Protein AF-A0A2S9FD86-F1 (afdb_monomer_lite)

Foldseek 3Di:
DVVVVVVVVVVVVVVVVVPDDPCNVPDDPQCQQAPPVRHGD

Secondary structure (DSSP, 8-state):
--HHHHHHHHHHHHHHHTT--HHHHS--SGGGTB-TTS-B-

pLDDT: mean 86.08, std 9.07, range [62.78, 97.38]

Radius of gyration: 16.05 Å; chains: 1; bounding box: 29×22×43 Å

Structure (mmCIF, N/CA/C/O backbone):
data_AF-A0A2S9FD86-F1
#
_entry.id   AF-A0A2S9FD86-F1
#
loop_
_atom_site.group_PDB
_atom_site.id
_atom_site.type_symbol
_atom_site.label_atom_id
_atom_site.label_alt_id
_atom_site.label_comp_id
_atom_site.label_asym_id
_atom_site.label_entity_id
_atom_site.label_seq_id
_atom_site.pdbx_PDB_ins_code
_atom_site.Cartn_x
_atom_site.Cartn_y
_atom_site.Cartn_z
_atom_site.occupancy
_atom_site.B_iso_or_equiv
_atom_site.auth_seq_id
_atom_site.auth_comp_id
_atom_site.auth_asym_id
_atom_site.auth_atom_id
_atom_site.pdbx_PDB_model_num
ATOM 1 N N . ARG A 1 1 ? -12.013 -6.840 23.380 1.00 62.78 1 ARG A N 1
ATOM 2 C CA . ARG A 1 1 ? -10.599 -7.310 23.355 1.00 62.78 1 ARG A CA 1
ATOM 3 C C . ARG A 1 1 ? -10.115 -7.650 21.939 1.00 62.78 1 ARG A C 1
ATOM 5 O O . ARG A 1 1 ? -8.960 -7.378 21.667 1.00 62.78 1 ARG A O 1
ATOM 12 N N . GLN A 1 2 ? -10.959 -8.186 21.045 1.00 70.56 2 GLN A N 1
ATOM 13 C CA . GLN A 1 2 ? -10.628 -8.359 19.618 1.00 70.56 2 GLN A CA 1
ATOM 14 C C . GLN A 1 2 ? -10.908 -7.095 18.782 1.00 70.56 2 GLN A C 1
ATOM 16 O O . GLN A 1 2 ? -10.093 -6.737 17.942 1.00 70.56 2 GLN A O 1
ATOM 21 N N . GLU A 1 3 ? -12.006 -6.389 19.065 1.00 75.81 3 GLU A N 1
ATOM 22 C CA . GLU A 1 3 ? -12.363 -5.120 18.401 1.00 75.81 3 GLU A CA 1
ATOM 23 C C . GLU A 1 3 ? -11.265 -4.050 18.561 1.00 75.81 3 GLU A C 1
ATOM 25 O O . GLU A 1 3 ? -10.803 -3.508 17.567 1.00 75.81 3 GLU A O 1
ATOM 30 N N . ASP A 1 4 ? -10.715 -3.866 19.771 1.00 92.06 4 ASP A N 1
ATOM 31 C CA . ASP A 1 4 ? -9.570 -2.960 20.018 1.00 92.06 4 ASP A CA 1
ATOM 32 C C . ASP A 1 4 ? -8.317 -3.326 19.194 1.00 92.06 4 ASP A C 1
ATOM 34 O O . ASP A 1 4 ? -7.600 -2.450 18.709 1.00 92.06 4 ASP A O 1
ATOM 38 N N . LEU A 1 5 ? -8.050 -4.620 18.976 1.00 95.38 5 LEU A N 1
ATOM 39 C CA . LEU A 1 5 ? -6.937 -5.043 18.124 1.00 95.38 5 LEU A CA 1
ATOM 40 C C . LEU A 1 5 ? -7.212 -4.711 16.652 1.00 95.38 5 LEU A C 1
ATOM 42 O O . LEU A 1 5 ? -6.325 -4.200 15.970 1.00 95.38 5 LEU A O 1
ATOM 46 N N . ALA A 1 6 ? -8.427 -4.980 16.172 1.00 96.12 6 ALA A N 1
ATOM 47 C CA . ALA A 1 6 ? -8.826 -4.665 14.804 1.00 96.12 6 ALA A CA 1
ATOM 48 C C . ALA A 1 6 ? -8.718 -3.157 14.529 1.00 96.12 6 ALA A C 1
ATOM 50 O O . ALA A 1 6 ? -8.111 -2.763 13.534 1.00 96.12 6 ALA A O 1
ATOM 51 N N . ASP A 1 7 ? -9.197 -2.320 15.450 1.00 97.12 7 ASP A N 1
ATOM 52 C CA . ASP A 1 7 ? -9.130 -0.861 15.332 1.00 97.12 7 ASP A CA 1
ATOM 53 C C . ASP A 1 7 ? -7.688 -0.349 15.299 1.00 97.12 7 ASP A C 1
ATOM 55 O O . ASP A 1 7 ? -7.335 0.509 14.483 1.00 97.12 7 ASP A O 1
ATOM 59 N N . ARG A 1 8 ? -6.814 -0.915 16.139 1.00 96.81 8 ARG A N 1
ATOM 60 C CA . ARG A 1 8 ? -5.380 -0.591 16.143 1.00 96.81 8 ARG A CA 1
ATOM 61 C C . ARG A 1 8 ? -4.702 -0.971 14.833 1.00 96.81 8 ARG A C 1
ATOM 63 O O . ARG A 1 8 ? -3.936 -0.170 14.294 1.00 96.81 8 ARG A O 1
ATOM 70 N N . LEU A 1 9 ? -4.986 -2.161 14.307 1.00 97.38 9 LEU A N 1
ATOM 71 C CA . LEU A 1 9 ? -4.447 -2.609 13.022 1.00 97.38 9 LEU A CA 1
ATOM 72 C C . LEU A 1 9 ? -4.939 -1.714 11.880 1.00 97.38 9 LEU A C 1
ATOM 74 O O . LEU A 1 9 ? -4.141 -1.300 11.038 1.00 97.38 9 LEU A O 1
ATOM 78 N N . LEU A 1 10 ? -6.216 -1.329 11.894 1.00 97.00 10 LEU A N 1
ATOM 79 C CA . LEU A 1 10 ? -6.784 -0.427 10.896 1.00 97.00 10 LEU A CA 1
ATOM 80 C C . LEU A 1 10 ? -6.135 0.963 10.955 1.00 97.00 10 LEU A C 1
ATOM 82 O O . LEU A 1 10 ? -5.795 1.548 9.924 1.00 97.00 10 LEU A O 1
ATOM 86 N N . ALA A 1 11 ? -5.923 1.491 12.163 1.00 97.19 11 ALA A N 1
ATOM 87 C CA . ALA A 1 11 ? -5.256 2.770 12.372 1.00 97.19 11 ALA A CA 1
ATOM 88 C C . ALA A 1 11 ? -3.799 2.751 11.880 1.00 97.19 11 ALA A C 1
ATOM 90 O O . ALA A 1 11 ? -3.343 3.729 11.281 1.00 97.19 11 ALA A O 1
ATOM 91 N N . LEU A 1 12 ? -3.076 1.646 12.089 1.00 96.75 12 LEU A N 1
ATOM 92 C CA . LEU A 1 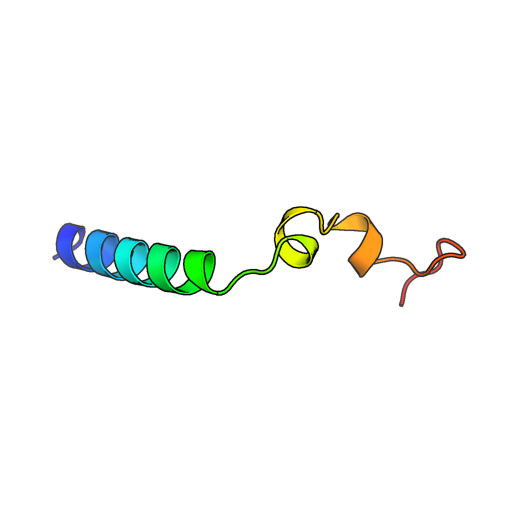12 ? -1.733 1.457 11.536 1.00 96.75 12 LEU A CA 1
ATOM 93 C C . LEU A 1 12 ? -1.769 1.394 10.007 1.00 96.75 12 LEU A C 1
ATOM 95 O O . LEU A 1 12 ? -1.021 2.124 9.362 1.00 96.75 12 LEU A O 1
ATOM 99 N N . GLY A 1 13 ? -2.687 0.614 9.429 1.00 95.25 13 GLY A N 1
ATOM 100 C CA . GLY A 1 13 ? -2.866 0.516 7.979 1.00 95.25 13 GLY A CA 1
ATOM 101 C C . GLY A 1 13 ? -3.107 1.877 7.322 1.00 95.25 13 GLY A C 1
ATOM 102 O O . GLY A 1 13 ? -2.444 2.218 6.346 1.00 95.25 13 GLY A O 1
ATOM 103 N N . ARG A 1 14 ? -3.971 2.714 7.913 1.00 95.94 14 ARG A N 1
ATOM 104 C CA . ARG A 1 14 ? -4.222 4.090 7.441 1.00 95.94 14 ARG A CA 1
ATOM 105 C C . ARG A 1 14 ? -2.964 4.960 7.478 1.00 95.94 14 ARG A C 1
ATOM 107 O O . ARG A 1 14 ? -2.673 5.652 6.506 1.00 95.94 14 ARG A O 1
ATOM 114 N N . LYS A 1 15 ? -2.201 4.922 8.578 1.00 96.38 15 LYS A N 1
ATOM 115 C CA . LYS A 1 15 ? -0.943 5.683 8.709 1.00 96.38 15 LYS A CA 1
ATOM 116 C C . LYS A 1 15 ? 0.100 5.246 7.683 1.00 96.38 15 LYS A C 1
ATOM 118 O O . LYS A 1 15 ? 0.799 6.097 7.140 1.00 96.38 15 LYS A O 1
ATOM 123 N N . THR A 1 16 ? 0.200 3.946 7.424 1.00 94.62 16 THR A N 1
ATOM 124 C CA . THR A 1 16 ? 1.109 3.392 6.416 1.00 94.62 16 THR A CA 1
ATOM 125 C C . THR A 1 16 ? 0.685 3.810 5.012 1.00 94.62 16 THR A C 1
ATOM 127 O O . THR A 1 16 ? 1.510 4.330 4.268 1.00 94.62 16 THR A O 1
ATOM 130 N N . ALA A 1 17 ? -0.603 3.689 4.677 1.00 91.88 17 ALA A N 1
ATOM 131 C CA . ALA A 1 17 ? -1.131 4.055 3.363 1.00 91.88 17 ALA A CA 1
ATOM 132 C C . ALA A 1 17 ? -0.895 5.534 3.008 1.00 91.88 17 ALA A C 1
ATOM 134 O O . ALA A 1 17 ? -0.583 5.846 1.863 1.00 91.88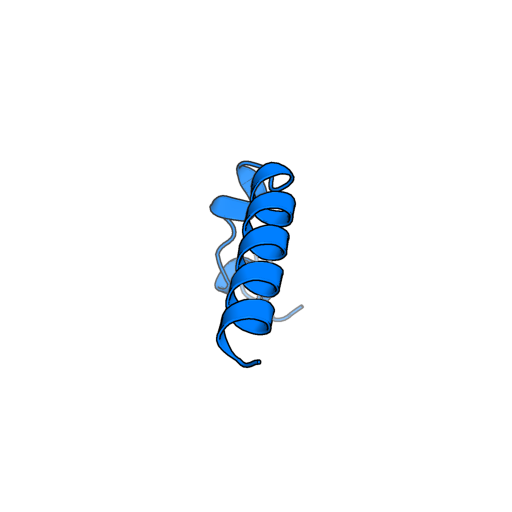 17 ALA A O 1
ATOM 135 N N . LEU A 1 18 ? -0.975 6.442 3.989 1.00 93.12 18 LEU A N 1
ATOM 136 C CA . LEU A 1 18 ? -0.674 7.869 3.795 1.00 93.12 18 LEU A CA 1
ATOM 137 C C . LEU A 1 18 ? 0.786 8.149 3.405 1.00 93.12 18 LEU A C 1
ATOM 139 O O . LEU A 1 18 ? 1.072 9.211 2.862 1.00 93.12 18 LEU A O 1
ATOM 143 N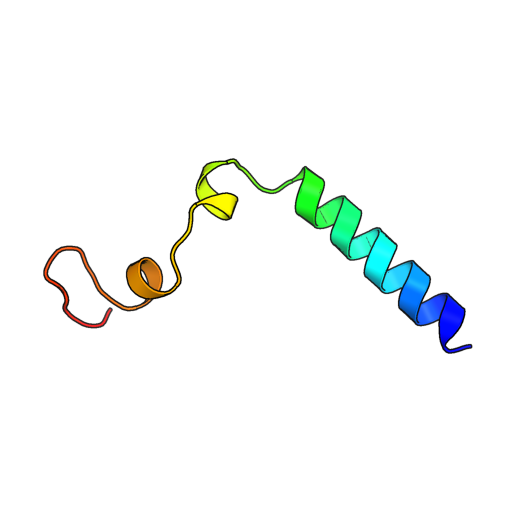 N . ARG A 1 19 ? 1.709 7.228 3.701 1.00 92.50 19 ARG A N 1
ATOM 144 C CA . ARG A 1 19 ? 3.139 7.352 3.381 1.00 92.50 19 ARG A CA 1
ATOM 145 C C . ARG A 1 19 ? 3.519 6.654 2.074 1.00 92.50 19 ARG A C 1
ATOM 147 O O . ARG A 1 19 ? 4.653 6.806 1.632 1.00 92.50 19 ARG A O 1
ATOM 154 N N . MET A 1 20 ? 2.611 5.879 1.478 1.00 91.69 20 MET A N 1
ATOM 155 C CA . MET A 1 20 ? 2.866 5.190 0.214 1.00 91.69 20 MET A CA 1
ATOM 156 C C . MET A 1 20 ? 2.863 6.191 -0.941 1.00 91.69 20 MET A C 1
ATOM 158 O O . MET A 1 20 ? 1.952 7.014 -1.063 1.00 91.69 20 MET A O 1
ATOM 162 N N . THR A 1 21 ? 3.872 6.104 -1.804 1.00 89.31 21 THR A N 1
ATOM 163 C CA . THR A 1 21 ? 3.956 6.924 -3.016 1.00 89.31 21 THR A CA 1
ATOM 164 C C . THR A 1 21 ? 3.069 6.330 -4.114 1.00 89.31 21 THR A C 1
ATOM 166 O O . THR A 1 21 ? 2.620 5.187 -4.006 1.00 89.31 21 THR A O 1
ATOM 169 N N . SER A 1 22 ? 2.801 7.085 -5.185 1.00 86.50 22 SER A N 1
ATOM 170 C CA . SER A 1 22 ? 2.060 6.555 -6.343 1.00 86.50 22 SER A CA 1
ATOM 171 C C . SER A 1 22 ? 2.751 5.333 -6.951 1.00 86.50 22 SER A C 1
ATOM 173 O O . SER A 1 22 ? 2.084 4.346 -7.232 1.00 86.50 22 SER A O 1
ATOM 175 N N . ALA A 1 23 ? 4.087 5.339 -7.009 1.00 83.56 23 ALA A N 1
ATOM 176 C CA . ALA A 1 23 ? 4.876 4.201 -7.479 1.00 83.56 23 ALA A CA 1
ATOM 177 C C . ALA A 1 23 ? 4.619 2.920 -6.663 1.00 83.56 23 ALA A C 1
ATOM 179 O O . ALA A 1 23 ? 4.539 1.836 -7.224 1.00 83.56 23 ALA A O 1
ATOM 180 N N . THR A 1 24 ? 4.417 3.022 -5.343 1.00 85.06 24 THR A N 1
ATOM 181 C CA . THR A 1 24 ? 4.096 1.847 -4.512 1.00 85.06 24 THR A CA 1
ATOM 182 C C . THR A 1 24 ? 2.693 1.289 -4.786 1.00 85.06 24 THR A C 1
ATOM 184 O O . THR A 1 24 ? 2.432 0.132 -4.482 1.00 85.06 24 THR A O 1
ATOM 187 N N . LYS A 1 25 ? 1.770 2.093 -5.329 1.00 80.06 25 LYS A N 1
ATOM 188 C CA . LYS A 1 25 ? 0.398 1.657 -5.651 1.00 80.06 25 LYS A CA 1
ATOM 189 C C . LYS A 1 25 ? 0.299 0.959 -7.004 1.00 80.06 25 LYS A C 1
ATOM 191 O O . LYS A 1 25 ? -0.629 0.188 -7.211 1.00 80.06 25 LYS A O 1
ATOM 196 N N . GLU A 1 26 ? 1.230 1.260 -7.899 1.00 84.12 26 GLU A N 1
ATOM 197 C CA . GLU A 1 26 ? 1.314 0.710 -9.256 1.00 84.12 26 GLU A CA 1
ATOM 198 C C . GLU A 1 26 ? 2.249 -0.501 -9.334 1.00 84.12 26 GLU A C 1
ATOM 200 O O . GLU A 1 26 ? 2.419 -1.080 -10.401 1.00 84.12 26 GLU A O 1
ATOM 205 N N . LEU A 1 27 ? 2.856 -0.881 -8.205 1.00 82.56 27 LEU A N 1
ATOM 206 C CA . LEU A 1 27 ? 3.805 -1.978 -8.136 1.00 82.56 27 LEU A CA 1
ATOM 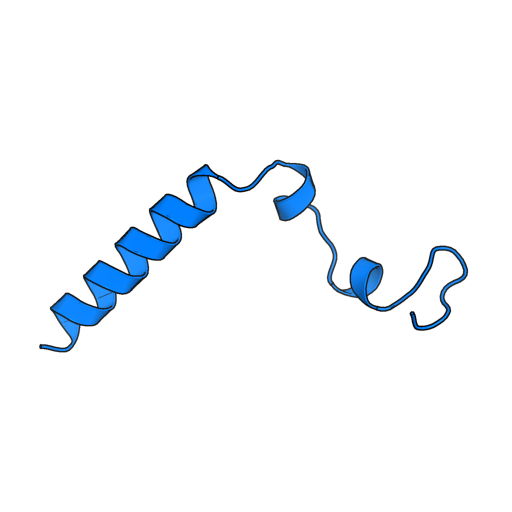207 C C . LEU A 1 27 ? 3.096 -3.301 -8.447 1.00 82.56 27 LEU A C 1
ATOM 209 O O . LEU A 1 27 ? 2.280 -3.781 -7.654 1.00 82.56 27 LEU A O 1
ATOM 213 N N . ASP A 1 28 ? 3.414 -3.885 -9.597 1.00 81.06 28 ASP A N 1
ATOM 214 C CA . ASP A 1 28 ? 3.001 -5.241 -9.928 1.00 81.06 28 ASP A CA 1
ATOM 215 C C . ASP A 1 28 ? 3.887 -6.224 -9.158 1.00 81.06 28 ASP A C 1
ATOM 217 O O . ASP A 1 28 ? 5.106 -6.082 -9.075 1.00 81.06 28 ASP A O 1
ATOM 221 N N . HIS A 1 29 ? 3.284 -7.260 -8.589 1.00 75.25 29 HIS A N 1
ATOM 222 C CA . HIS A 1 29 ? 4.050 -8.321 -7.953 1.00 75.25 29 HIS A CA 1
ATOM 223 C C . HIS A 1 29 ? 4.995 -8.999 -8.955 1.00 75.25 29 HIS A C 1
ATOM 225 O O . HIS A 1 29 ? 6.091 -9.412 -8.582 1.00 75.25 29 HIS A O 1
ATOM 231 N N . ALA A 1 30 ? 4.602 -9.102 -10.229 1.00 73.56 30 ALA A N 1
ATOM 232 C CA . ALA A 1 30 ? 5.458 -9.679 -11.261 1.00 73.56 30 ALA A CA 1
ATOM 233 C C . ALA A 1 30 ? 6.754 -8.874 -11.464 1.00 73.56 30 ALA A C 1
ATOM 235 O O . ALA A 1 30 ? 7.813 -9.479 -11.619 1.00 73.56 30 ALA A O 1
ATOM 236 N N . SER A 1 31 ? 6.707 -7.539 -11.356 1.00 77.38 31 SER A N 1
ATOM 237 C CA . SER A 1 31 ? 7.888 -6.675 -11.514 1.00 77.38 31 SER A CA 1
ATOM 238 C C . SER A 1 31 ? 8.867 -6.738 -10.336 1.00 77.38 31 SER A C 1
ATOM 240 O O . SER A 1 31 ? 9.912 -6.102 -10.368 1.00 77.38 31 SER A O 1
ATOM 242 N N . MET A 1 32 ? 8.518 -7.449 -9.261 1.00 78.62 32 MET A N 1
ATOM 243 C CA . MET A 1 32 ? 9.399 -7.708 -8.113 1.00 78.62 32 MET A CA 1
ATOM 244 C C . MET A 1 32 ? 10.103 -9.062 -8.202 1.00 78.62 32 MET A C 1
ATOM 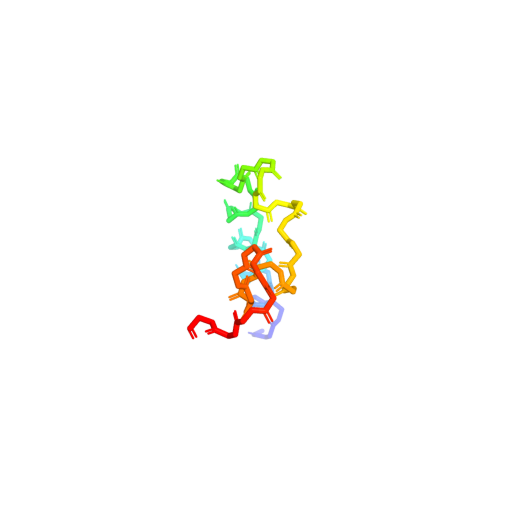246 O O . MET A 1 32 ? 11.022 -9.323 -7.429 1.00 78.62 32 MET A O 1
ATOM 250 N N . LEU A 1 33 ? 9.621 -9.948 -9.073 1.00 82.50 33 LEU A N 1
ATOM 251 C CA . LEU A 1 33 ? 10.113 -11.317 -9.191 1.00 82.50 33 LEU A CA 1
ATOM 252 C C . LEU A 1 33 ? 11.063 -11.498 -10.363 1.00 82.50 33 LEU A C 1
ATOM 254 O O . LEU A 1 33 ? 11.879 -12.414 -10.326 1.00 82.50 33 LEU A O 1
ATOM 258 N N . TYR A 1 34 ? 10.928 -10.661 -11.384 1.00 83.38 34 TYR A N 1
ATOM 259 C CA . TYR A 1 34 ? 11.693 -10.762 -12.610 1.00 83.38 34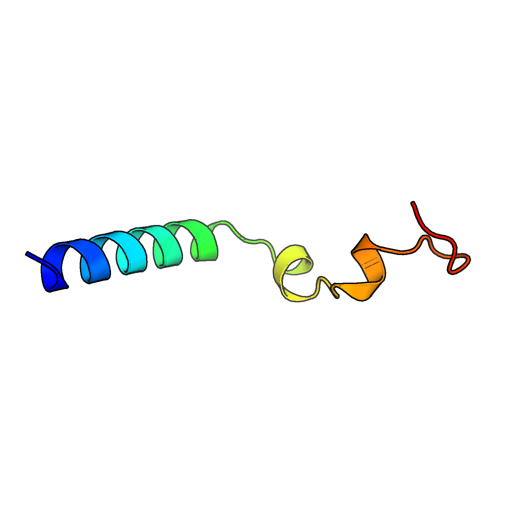 TYR A CA 1
ATOM 260 C C . TYR A 1 34 ? 12.308 -9.410 -12.954 1.00 83.38 34 TYR A C 1
ATOM 262 O O . TYR A 1 34 ? 11.693 -8.370 -12.706 1.00 83.38 34 TYR A O 1
ATOM 270 N N . ASP A 1 35 ? 13.514 -9.435 -13.510 1.00 83.19 35 ASP A N 1
ATOM 271 C CA . ASP A 1 35 ? 14.120 -8.266 -14.135 1.00 83.19 35 ASP A CA 1
ATOM 272 C C . ASP A 1 35 ? 13.437 -7.921 -15.474 1.00 83.19 35 ASP A C 1
ATOM 274 O O . ASP A 1 35 ? 12.502 -8.594 -15.924 1.00 83.19 35 ASP A O 1
ATOM 278 N N . ASP A 1 36 ? 13.909 -6.856 -16.125 1.00 83.38 36 ASP A N 1
ATOM 279 C CA . ASP A 1 36 ? 13.366 -6.391 -17.406 1.00 83.38 36 ASP A CA 1
ATOM 280 C C . ASP A 1 36 ? 13.559 -7.413 -18.550 1.00 83.38 36 ASP A C 1
ATOM 282 O O . ASP A 1 36 ? 12.887 -7.322 -19.580 1.00 83.38 36 ASP A O 1
ATOM 286 N N . GLU A 1 37 ? 14.449 -8.400 -18.379 1.00 85.56 37 GLU A N 1
ATOM 287 C CA . GLU A 1 37 ? 14.668 -9.512 -19.313 1.00 85.56 37 GLU A CA 1
ATOM 288 C C . GLU A 1 37 ? 13.779 -10.732 -18.992 1.00 85.56 37 GLU A C 1
ATOM 290 O O . GLU A 1 37 ? 13.767 -11.715 -19.739 1.00 85.56 37 GLU A O 1
ATOM 295 N N . GLY A 1 38 ? 12.983 -10.665 -17.918 1.00 80.38 38 GLY A N 1
ATOM 296 C CA . GLY A 1 38 ? 12.096 -11.735 -17.470 1.00 80.38 38 GLY A CA 1
ATOM 297 C C . GLY A 1 38 ? 12.804 -12.834 -16.673 1.00 80.38 38 GLY A C 1
ATOM 298 O O . GLY A 1 38 ? 12.241 -13.919 -16.499 1.00 80.38 38 GLY A O 1
ATOM 299 N N . LEU A 1 39 ? 14.029 -12.590 -16.202 1.00 79.75 39 LEU A N 1
ATOM 300 C CA . LEU A 1 39 ? 14.800 -13.535 -15.401 1.00 79.75 39 LEU A CA 1
ATOM 301 C C . LEU A 1 39 ? 14.555 -13.307 -13.907 1.00 79.75 39 LEU A C 1
ATOM 303 O O . LEU A 1 39 ? 14.414 -12.162 -13.485 1.00 79.75 39 LEU A O 1
ATOM 307 N N . PRO A 1 40 ? 14.494 -14.371 -13.086 1.00 81.69 40 PRO A N 1
ATOM 308 C CA . PRO A 1 40 ? 14.398 -14.210 -11.642 1.00 81.69 40 PRO A CA 1
ATOM 309 C C . PRO A 1 40 ? 15.575 -13.398 -11.088 1.00 81.69 40 PRO A C 1
ATOM 311 O O . PRO A 1 40 ? 16.724 -13.695 -11.423 1.00 81.69 40 PRO A O 1
ATOM 314 N N . VAL A 1 41 ? 15.277 -12.428 -10.222 1.00 66.19 41 VAL A N 1
ATOM 315 C CA . VAL A 1 41 ? 16.277 -11.704 -9.410 1.00 66.19 41 VAL A CA 1
ATOM 316 C C . VAL A 1 41 ? 16.873 -12.558 -8.295 1.00 66.19 41 VAL A C 1
ATOM 318 O O . VAL A 1 41 ? 16.152 -13.417 -7.733 1.00 66.19 41 VAL A O 1
#

Sequence (41 aa):
RQEDLADRLLALGRKTALRMTSATKELDHASMLYDDEGLPV